Protein AF-A0A0G0N2C4-F1 (afdb_monomer)

Solvent-accessible surface area (backbone atoms only — not comparable to full-atom values): 5317 Å² total; per-residue (Å²): 106,47,36,35,41,26,59,59,85,100,42,43,35,33,44,35,42,50,55,83,50,88,87,42,99,72,28,40,40,37,34,24,54,68,88,45,78,69,47,70,32,76,42,68,65,53,32,48,72,35,49,79,38,84,54,99,88,41,48,34,36,43,27,45,43,77,79,48,103,90,43,67,44,82,45,40,24,50,74,84,43,75,48,65,66,48,76,48,72,64,89,125

pLDDT: mean 77.26, std 13.99, range [32.16, 92.56]

Radius of gyration: 12.54 Å; Cα contacts (8 Å, |Δi|>4): 186; chains: 1; bounding box: 34×31×31 Å

Secondary structure (DSSP, 8-state):
-EEEEEEETTEEEEEEEESS-TTSS--EEEEEETTEEEEEE-SHHHHHH-EEEE-SSSEEEEEEEEEETTEEEEEEEETTEEEPEEEEE---

Structure (mmCIF, N/CA/C/O backbone):
data_AF-A0A0G0N2C4-F1
#
_entry.id   AF-A0A0G0N2C4-F1
#
loop_
_atom_site.group_PDB
_atom_site.id
_atom_site.type_symbol
_atom_site.label_atom_id
_atom_site.label_alt_id
_atom_site.label_comp_id
_atom_site.label_asym_id
_atom_site.label_entity_id
_atom_site.label_seq_id
_atom_site.pdbx_PDB_ins_code
_atom_site.Cartn_x
_atom_site.Cartn_y
_atom_site.Cartn_z
_atom_site.occupancy
_atom_site.B_iso_or_equiv
_atom_site.auth_seq_id
_atom_site.auth_comp_id
_atom_site.auth_asym_id
_atom_site.auth_atom_id
_atom_site.pdbx_PDB_model_num
ATOM 1 N N . MET A 1 1 ? -3.189 -14.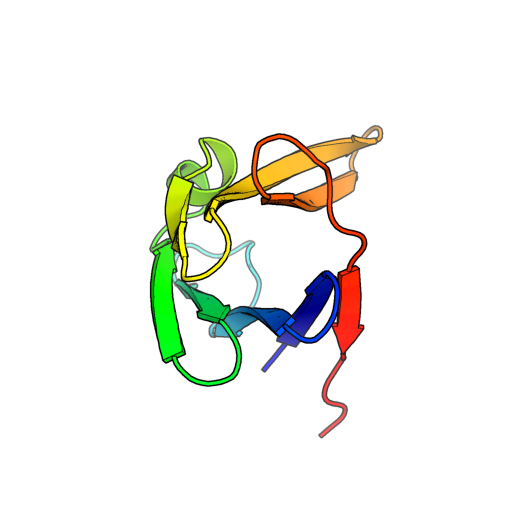428 -7.448 1.00 66.12 1 MET A N 1
ATOM 2 C CA . MET A 1 1 ? -2.908 -12.978 -7.253 1.00 66.12 1 MET A CA 1
ATOM 3 C C . MET A 1 1 ? -2.249 -12.820 -5.891 1.00 66.12 1 MET A C 1
ATOM 5 O O . MET A 1 1 ? -2.639 -13.539 -4.989 1.00 66.12 1 MET A O 1
ATOM 9 N N . ASN A 1 2 ? -1.245 -11.962 -5.711 1.00 71.50 2 ASN A N 1
ATOM 10 C CA . ASN A 1 2 ? -0.662 -11.798 -4.372 1.00 71.50 2 ASN A CA 1
ATOM 11 C C . ASN A 1 2 ? -1.308 -10.602 -3.659 1.00 71.50 2 ASN A C 1
ATOM 13 O O . ASN A 1 2 ? -1.582 -9.579 -4.298 1.00 71.50 2 ASN A O 1
ATOM 17 N N . LYS A 1 3 ? -1.515 -10.718 -2.344 1.00 77.44 3 LYS A N 1
ATOM 18 C CA . LYS A 1 3 ? -2.253 -9.733 -1.552 1.00 77.44 3 LYS A CA 1
ATOM 19 C C . LYS A 1 3 ? -1.613 -9.539 -0.174 1.00 77.44 3 LYS A C 1
ATOM 21 O O . LYS A 1 3 ? -1.255 -10.497 0.505 1.00 77.44 3 LYS A O 1
ATOM 26 N N . PHE A 1 4 ? -1.478 -8.289 0.258 1.00 82.38 4 PHE A N 1
ATOM 27 C CA . PHE A 1 4 ? -1.182 -7.946 1.650 1.00 82.38 4 PHE A CA 1
ATOM 28 C C . PHE A 1 4 ? -2.436 -7.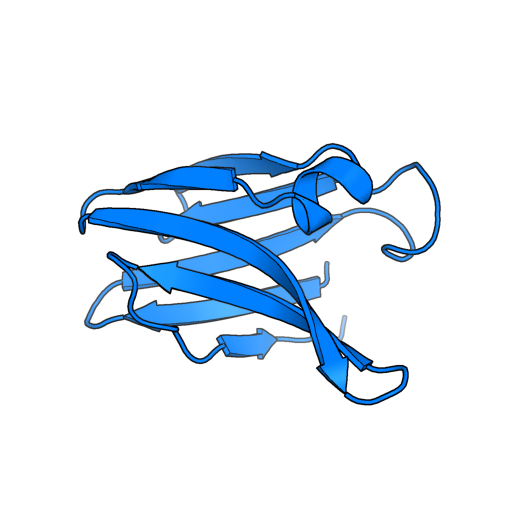370 2.299 1.00 82.38 4 PHE A C 1
ATOM 30 O O . PHE A 1 4 ? -2.990 -6.388 1.803 1.00 82.38 4 PHE A O 1
ATOM 37 N N . ASN A 1 5 ? -2.846 -7.948 3.425 1.00 84.06 5 ASN A N 1
ATOM 38 C CA . ASN A 1 5 ? -3.971 -7.462 4.213 1.00 84.06 5 ASN A CA 1
ATOM 39 C C . ASN A 1 5 ? -3.450 -6.718 5.443 1.00 84.06 5 ASN A C 1
ATOM 41 O O . ASN A 1 5 ? -2.642 -7.251 6.201 1.00 84.06 5 ASN A O 1
ATOM 45 N N . PHE A 1 6 ? -3.938 -5.505 5.662 1.00 82.56 6 PHE A N 1
ATOM 46 C CA . PHE A 1 6 ? -3.601 -4.640 6.786 1.00 82.56 6 PHE A CA 1
ATOM 47 C C . PHE A 1 6 ? -4.866 -4.399 7.605 1.00 82.56 6 PHE A C 1
ATOM 49 O O . PHE A 1 6 ? -5.853 -3.884 7.084 1.00 82.56 6 PHE A O 1
ATOM 56 N N . VAL A 1 7 ? -4.849 -4.765 8.885 1.00 80.88 7 VAL A N 1
ATOM 57 C CA . VAL A 1 7 ? -6.031 -4.657 9.753 1.00 80.88 7 VAL A CA 1
ATOM 58 C C . VAL A 1 7 ? -5.899 -3.442 10.667 1.00 80.88 7 VAL A C 1
ATOM 60 O O . VAL A 1 7 ? -4.865 -3.246 11.306 1.00 80.88 7 VAL A O 1
ATOM 63 N N . SER A 1 8 ? -6.957 -2.633 10.736 1.00 79.00 8 SER A N 1
ATOM 64 C CA . SER A 1 8 ? -7.085 -1.502 11.662 1.00 79.00 8 SER A CA 1
ATOM 65 C C . SER A 1 8 ? -8.500 -1.459 12.248 1.00 79.00 8 SER A C 1
ATOM 67 O O . SER A 1 8 ? -9.457 -1.037 11.584 1.00 79.00 8 SER A O 1
ATOM 69 N N . GLY A 1 9 ? -8.655 -1.935 13.489 1.00 78.44 9 GLY A N 1
ATOM 70 C CA . GLY A 1 9 ? -9.968 -2.189 14.100 1.00 78.44 9 GLY A CA 1
ATOM 71 C C . GLY A 1 9 ? -10.801 -3.154 13.244 1.00 78.44 9 GLY A C 1
ATOM 72 O O . GLY A 1 9 ? -10.272 -4.148 12.762 1.00 78.44 9 GLY A O 1
ATOM 73 N N . ASP A 1 10 ? -12.064 -2.809 12.969 1.00 77.44 10 ASP A N 1
ATOM 74 C CA . ASP A 1 10 ? -12.988 -3.638 12.160 1.00 77.44 10 ASP A CA 1
ATOM 75 C C . ASP A 1 10 ? -12.856 -3.468 10.627 1.00 77.44 10 ASP A C 1
ATOM 77 O O . ASP A 1 10 ? -13.756 -3.838 9.869 1.00 77.44 10 ASP A O 1
ATOM 81 N N . SER A 1 11 ? -11.781 -2.832 10.143 1.00 72.62 11 SER A N 1
ATOM 82 C CA . SER A 1 11 ? -11.532 -2.673 8.700 1.00 72.62 11 SER A CA 1
ATOM 83 C C . SER A 1 11 ? -10.268 -3.408 8.291 1.00 72.62 11 SER A C 1
ATOM 85 O O . SER A 1 11 ? -9.239 -3.310 8.963 1.00 72.62 11 SER A O 1
ATOM 87 N N . THR A 1 12 ? -10.344 -4.056 7.132 1.00 83.25 12 THR A N 1
ATOM 88 C CA . THR A 1 12 ? -9.198 -4.640 6.440 1.00 83.25 12 THR A CA 1
ATOM 89 C C . THR A 1 12 ? -8.916 -3.809 5.198 1.00 83.25 12 THR A C 1
ATOM 91 O O . THR A 1 12 ? -9.786 -3.650 4.344 1.00 83.25 12 THR A O 1
ATOM 94 N N . PHE A 1 13 ? -7.705 -3.279 5.092 1.00 82.56 13 PHE A N 1
ATOM 95 C CA . PHE A 1 13 ? -7.190 -2.661 3.879 1.00 82.56 13 PHE A CA 1
ATOM 96 C C . PHE A 1 13 ? -6.372 -3.693 3.124 1.00 82.56 13 PHE A C 1
ATOM 98 O O . PHE A 1 13 ? -5.502 -4.339 3.703 1.00 82.56 13 PHE A O 1
ATOM 105 N N . SER A 1 14 ? -6.640 -3.853 1.839 1.00 83.94 14 SER A N 1
ATOM 106 C CA . SER A 1 14 ? -5.945 -4.833 1.015 1.00 83.94 14 SER A CA 1
ATOM 107 C C . SER A 1 14 ? -5.108 -4.132 -0.033 1.00 83.94 14 SER A C 1
ATOM 109 O O . SER A 1 14 ? -5.617 -3.291 -0.768 1.00 83.94 14 SER A O 1
ATOM 111 N N . VAL A 1 15 ? -3.841 -4.507 -0.143 1.00 82.25 15 VAL A N 1
ATOM 112 C CA . VAL A 1 15 ? -2.990 -4.124 -1.269 1.00 82.25 15 VAL A CA 1
ATOM 113 C C . VAL A 1 15 ? -2.755 -5.372 -2.103 1.00 82.25 15 VAL A C 1
ATOM 115 O O . VAL A 1 15 ? -2.044 -6.281 -1.674 1.00 82.25 15 VAL A O 1
ATOM 118 N N . ALA A 1 16 ? -3.384 -5.435 -3.271 1.00 82.62 16 ALA A N 1
ATOM 119 C CA . ALA A 1 16 ? -3.255 -6.545 -4.206 1.00 82.62 16 ALA A CA 1
ATOM 120 C C . ALA A 1 16 ? -2.412 -6.123 -5.408 1.00 82.62 16 ALA A C 1
ATOM 122 O O . ALA A 1 16 ? -2.436 -4.959 -5.812 1.00 82.62 16 ALA A O 1
ATOM 123 N N . TRP A 1 17 ? -1.666 -7.057 -5.990 1.00 78.00 17 TRP A N 1
ATOM 124 C CA . TRP A 1 17 ? -0.966 -6.806 -7.246 1.00 78.00 17 TRP A CA 1
ATOM 125 C C . TRP A 1 17 ? -1.241 -7.887 -8.276 1.00 78.00 17 TRP A C 1
ATOM 127 O O . TRP A 1 17 ? -1.171 -9.091 -7.998 1.00 78.00 17 TRP A O 1
ATOM 137 N N . GLU A 1 18 ? -1.508 -7.416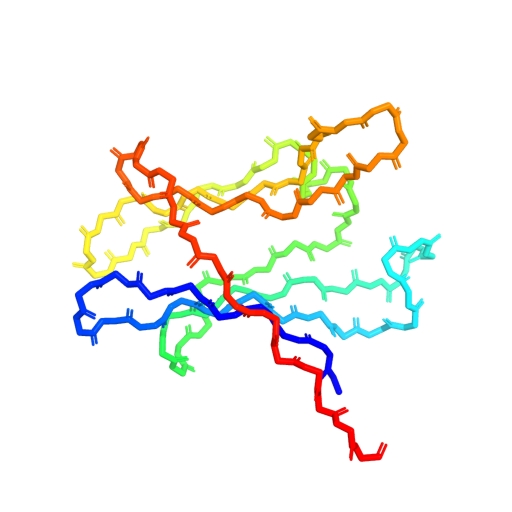 -9.488 1.00 66.12 18 GLU A N 1
ATOM 138 C CA . GLU A 1 18 ? -1.779 -8.227 -10.662 1.00 66.12 18 GLU A CA 1
ATOM 139 C C . GLU A 1 18 ? -0.727 -7.916 -11.737 1.00 66.12 18 GLU A C 1
ATOM 141 O O . GLU A 1 18 ? -0.383 -6.755 -11.981 1.00 66.12 18 GLU A O 1
ATOM 146 N N . GLY A 1 19 ? -0.162 -8.971 -12.331 1.00 55.03 19 GLY A N 1
ATOM 147 C CA . GLY A 1 19 ? 0.973 -8.889 -13.254 1.00 55.03 19 GLY A CA 1
ATOM 148 C C . GLY A 1 19 ? 2.242 -9.546 -12.703 1.00 55.03 19 GLY A C 1
ATOM 149 O O . GLY A 1 19 ? 2.573 -9.457 -11.517 1.00 55.03 19 GLY A O 1
ATOM 150 N N . LEU A 1 20 ? 2.946 -10.270 -13.578 1.00 44.25 20 LEU A N 1
ATOM 151 C CA . LEU A 1 20 ? 4.145 -11.045 -13.259 1.00 44.25 20 LEU A CA 1
ATOM 152 C C . LEU A 1 20 ? 5.255 -10.130 -12.737 1.00 44.25 20 LEU A C 1
ATOM 154 O O . LEU A 1 20 ? 5.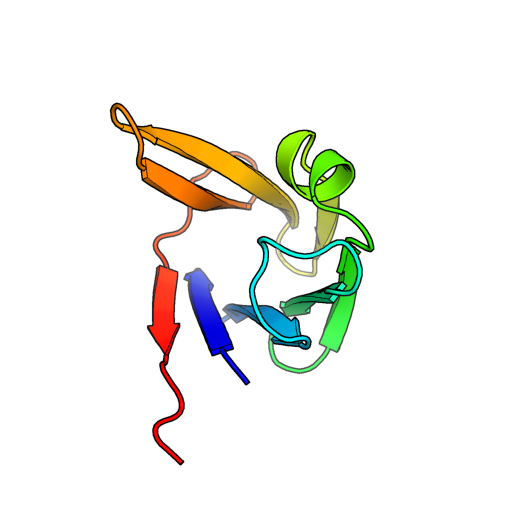958 -9.483 -13.505 1.00 44.25 20 LEU A O 1
ATOM 158 N N . LYS A 1 21 ? 5.440 -10.175 -11.413 1.00 51.72 21 LYS A N 1
ATOM 159 C CA . LYS A 1 21 ? 6.515 -9.533 -10.654 1.00 51.72 21 LYS A CA 1
ATOM 160 C C . LYS A 1 21 ? 6.466 -8.000 -10.742 1.00 51.72 21 LYS A C 1
ATOM 162 O O . LYS A 1 21 ? 6.704 -7.422 -11.794 1.00 51.72 21 LYS A O 1
ATOM 167 N N . MET A 1 22 ? 6.353 -7.344 -9.583 1.00 51.47 22 MET A N 1
ATOM 168 C CA . MET A 1 22 ? 6.630 -5.905 -9.364 1.00 51.47 22 MET A CA 1
ATOM 169 C C . MET A 1 22 ? 7.931 -5.383 -10.032 1.00 51.47 22 MET A C 1
ATOM 171 O O . MET A 1 22 ? 8.165 -4.182 -10.074 1.00 51.47 22 MET A O 1
ATOM 175 N N . PHE A 1 23 ? 8.788 -6.277 -10.534 1.00 51.44 23 PHE A N 1
ATOM 176 C CA . PHE A 1 23 ? 10.056 -6.020 -11.209 1.00 51.44 23 PHE A CA 1
ATOM 177 C C . PHE A 1 23 ? 9.959 -5.807 -12.732 1.00 51.44 23 PHE A C 1
ATOM 179 O O . PHE A 1 23 ? 10.985 -5.526 -13.345 1.00 51.44 23 PHE A O 1
ATOM 186 N N . THR A 1 24 ? 8.787 -5.950 -13.363 1.00 49.91 24 THR A N 1
ATOM 187 C CA . THR A 1 24 ? 8.622 -5.694 -14.807 1.00 49.91 24 THR A CA 1
ATOM 188 C C . THR A 1 24 ? 7.526 -4.654 -15.043 1.00 49.91 24 THR A C 1
ATOM 190 O O . THR A 1 24 ? 6.522 -4.651 -14.339 1.00 49.91 24 THR A O 1
ATOM 193 N N . ASN A 1 25 ? 7.741 -3.737 -15.992 1.00 53.22 25 ASN A N 1
ATOM 194 C CA . ASN A 1 25 ? 6.998 -2.482 -16.231 1.00 53.22 25 ASN A CA 1
ATOM 195 C C . ASN A 1 25 ? 5.480 -2.601 -16.527 1.00 53.22 25 ASN A C 1
ATOM 197 O O . ASN A 1 25 ? 4.880 -1.626 -16.964 1.00 53.22 25 ASN A O 1
ATOM 201 N N . ASN A 1 26 ? 4.853 -3.755 -16.284 1.00 56.91 26 ASN A N 1
ATOM 202 C CA . ASN A 1 26 ? 3.467 -4.071 -16.640 1.00 56.91 26 ASN A CA 1
ATOM 203 C C . ASN A 1 26 ? 2.650 -4.603 -15.440 1.00 56.91 26 ASN A C 1
ATOM 205 O O . ASN A 1 26 ? 1.837 -5.512 -15.601 1.00 56.91 26 ASN A O 1
ATOM 209 N N . GLY A 1 27 ? 2.886 -4.091 -14.228 1.00 64.12 27 GLY A N 1
ATOM 210 C CA . GLY A 1 27 ? 2.139 -4.478 -13.024 1.00 64.12 27 GLY A CA 1
ATOM 211 C C . GLY A 1 27 ? 1.291 -3.332 -12.475 1.00 64.12 27 GLY A C 1
ATOM 212 O O . GLY A 1 27 ? 1.773 -2.205 -12.384 1.00 64.12 27 GLY A O 1
ATOM 213 N N . THR A 1 28 ? 0.050 -3.621 -12.077 1.00 76.19 28 THR A N 1
ATOM 214 C CA . THR A 1 28 ? -0.817 -2.662 -11.368 1.00 76.19 28 THR A CA 1
ATOM 215 C C . THR A 1 28 ? -0.924 -3.079 -9.904 1.00 76.19 28 THR A C 1
ATOM 217 O O . THR A 1 28 ? -1.160 -4.251 -9.604 1.00 76.19 28 THR A O 1
ATOM 220 N N . VAL A 1 29 ? -0.751 -2.127 -8.985 1.00 82.75 29 VAL A N 1
ATOM 221 C CA . VAL A 1 29 ? -0.994 -2.344 -7.551 1.00 82.75 29 VAL A CA 1
ATOM 222 C C . VAL A 1 29 ? -2.301 -1.669 -7.184 1.00 82.75 29 VAL A C 1
ATOM 224 O O . VAL A 1 29 ? -2.429 -0.456 -7.312 1.00 82.75 29 VAL A O 1
ATOM 227 N N . GLN A 1 30 ? -3.271 -2.442 -6.724 1.00 87.69 30 GLN A N 1
ATOM 228 C CA . GLN A 1 30 ? -4.597 -1.968 -6.354 1.00 87.69 30 GLN A CA 1
ATOM 229 C C . GLN A 1 30 ? -4.732 -1.913 -4.833 1.00 87.69 30 GLN A C 1
ATOM 231 O O . GLN A 1 30 ? -4.250 -2.793 -4.118 1.00 87.69 30 GLN A O 1
ATOM 236 N N . VAL A 1 31 ? -5.390 -0.867 -4.342 1.00 88.19 31 VAL A N 1
ATOM 237 C CA . VAL A 1 31 ? -5.635 -0.629 -2.920 1.00 88.19 31 VAL A CA 1
ATOM 238 C C . VAL A 1 31 ? -7.134 -0.675 -2.673 1.00 88.19 31 VAL A C 1
ATOM 240 O O . VAL A 1 31 ? -7.891 0.076 -3.287 1.00 88.19 31 VAL A O 1
ATOM 243 N N . PHE A 1 32 ? -7.552 -1.529 -1.749 1.00 89.38 32 PHE A N 1
ATOM 244 C CA . PHE A 1 32 ? -8.944 -1.726 -1.370 1.00 89.38 32 PHE A CA 1
ATOM 245 C C . PHE A 1 32 ? -9.154 -1.434 0.116 1.00 89.38 32 PHE A C 1
ATOM 247 O O . PHE A 1 32 ? -8.285 -1.713 0.943 1.00 89.38 32 PHE A O 1
ATOM 254 N N . GLU A 1 33 ? -10.336 -0.935 0.462 1.00 88.06 33 GLU A N 1
ATOM 255 C CA . GLU A 1 33 ? -10.887 -0.973 1.818 1.00 88.06 33 GLU A CA 1
ATOM 256 C C . GLU A 1 33 ? -12.032 -1.985 1.817 1.00 88.06 33 GLU A C 1
ATOM 258 O O . GLU A 1 33 ? -13.040 -1.783 1.140 1.00 88.06 33 GLU A O 1
ATOM 263 N N . LYS A 1 34 ? -11.868 -3.094 2.547 1.00 85.12 34 LYS A N 1
ATOM 264 C CA . LYS A 1 34 ? -12.719 -4.287 2.432 1.00 85.12 34 LYS A CA 1
ATOM 265 C C . LYS A 1 34 ? -12.742 -4.764 0.970 1.00 85.12 34 LYS A C 1
ATOM 267 O O . LYS A 1 34 ? -11.713 -5.242 0.495 1.00 85.12 34 LYS A O 1
ATOM 272 N N . ASP A 1 35 ? -13.849 -4.538 0.264 1.00 81.50 35 ASP A N 1
ATOM 273 C CA . ASP A 1 35 ? -14.061 -4.914 -1.141 1.00 81.50 35 ASP A CA 1
ATOM 274 C C . ASP A 1 35 ? -14.129 -3.701 -2.091 1.00 81.50 35 ASP A C 1
ATOM 276 O O . ASP A 1 35 ? -14.255 -3.853 -3.305 1.00 81.50 35 ASP A O 1
ATOM 280 N N . GLN A 1 36 ? -14.043 -2.475 -1.563 1.00 85.69 36 GLN A N 1
ATOM 281 C CA . GLN A 1 36 ? -14.121 -1.255 -2.361 1.00 85.69 36 GLN A CA 1
ATOM 282 C C . GLN A 1 36 ? -12.732 -0.830 -2.841 1.00 85.69 36 GLN A C 1
ATOM 284 O O . GLN A 1 36 ? -11.846 -0.558 -2.030 1.00 85.69 36 GLN A O 1
ATOM 289 N N . LEU A 1 37 ? -12.557 -0.700 -4.160 1.00 88.62 37 LEU A N 1
ATOM 290 C CA . LEU A 1 37 ? -11.343 -0.137 -4.751 1.00 88.62 37 LEU A CA 1
ATOM 291 C C . LEU A 1 37 ? -11.216 1.347 -4.374 1.00 88.62 37 LEU A C 1
ATOM 293 O O . LEU A 1 37 ? -12.021 2.176 -4.797 1.00 88.62 37 LEU A O 1
ATOM 297 N N . LEU A 1 38 ? -10.180 1.681 -3.605 1.00 89.00 38 LEU A N 1
ATOM 298 C CA . LEU A 1 38 ? -9.806 3.061 -3.282 1.00 89.00 38 LEU A CA 1
ATOM 299 C C . LEU A 1 38 ? -8.995 3.698 -4.413 1.00 89.00 38 LEU A C 1
ATOM 301 O O . LEU A 1 38 ? -9.046 4.907 -4.632 1.00 89.00 38 LEU A O 1
ATOM 305 N N . GLY A 1 39 ? -8.229 2.879 -5.133 1.00 89.69 39 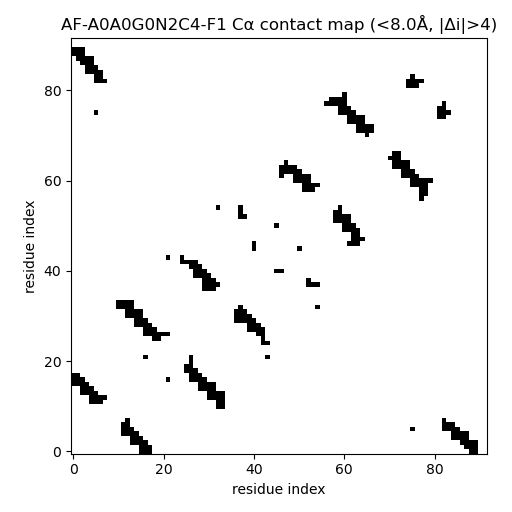GLY A N 1
ATOM 306 C CA . GLY A 1 39 ? -7.482 3.286 -6.311 1.00 89.69 39 GLY A CA 1
ATOM 307 C C . GLY A 1 39 ? -6.316 2.354 -6.597 1.00 89.69 39 GLY A C 1
ATOM 308 O O . GLY A 1 39 ? -6.209 1.266 -6.036 1.00 89.69 39 GLY A O 1
ATOM 309 N N . GLN A 1 40 ? -5.433 2.791 -7.489 1.00 89.25 40 GLN A N 1
ATOM 310 C CA . GLN A 1 40 ? -4.309 1.985 -7.945 1.00 89.25 40 GLN A CA 1
ATOM 311 C C . GLN A 1 40 ? -3.047 2.817 -8.180 1.00 89.25 40 GLN A C 1
ATOM 313 O O . GLN A 1 40 ? -3.114 4.046 -8.333 1.00 89.25 40 GLN A O 1
ATOM 318 N N . PHE A 1 41 ? -1.925 2.108 -8.220 1.00 84.94 41 PHE A N 1
ATOM 319 C CA . PHE A 1 41 ? -0.637 2.532 -8.745 1.00 84.94 41 PHE A CA 1
ATOM 320 C C . PHE A 1 41 ? -0.414 1.823 -10.073 1.00 84.94 41 PHE A C 1
ATOM 322 O O . PHE A 1 41 ? -0.577 0.602 -10.156 1.00 84.94 41 PHE A O 1
ATOM 329 N N . VAL A 1 42 ? -0.026 2.580 -11.092 1.00 78.62 42 VAL A N 1
ATOM 330 C CA . VAL A 1 42 ? 0.232 2.045 -12.437 1.00 78.62 42 VAL A CA 1
ATOM 331 C C . VAL A 1 42 ? 1.724 1.909 -12.736 1.00 78.62 42 VAL A C 1
ATOM 333 O O . VAL A 1 42 ? 2.097 1.443 -13.809 1.00 78.62 42 VAL A O 1
ATOM 336 N N . SER A 1 43 ? 2.595 2.308 -11.802 1.00 76.31 43 SER A N 1
ATOM 337 C CA . SER A 1 43 ? 4.042 2.142 -11.934 1.00 76.31 43 SER A CA 1
ATOM 338 C C . SER A 1 43 ? 4.764 1.996 -10.589 1.00 76.31 43 SER A C 1
ATOM 340 O O . SER A 1 43 ? 4.252 2.345 -9.521 1.00 76.31 43 SER A O 1
ATOM 342 N N . MET A 1 44 ? 6.004 1.502 -10.655 1.00 75.50 44 MET A N 1
ATOM 343 C CA . MET A 1 44 ? 6.889 1.382 -9.495 1.00 75.50 44 MET A CA 1
ATOM 344 C C . MET A 1 44 ? 7.320 2.750 -8.937 1.00 75.50 44 MET A C 1
ATOM 346 O O . MET A 1 44 ? 7.540 2.892 -7.735 1.00 75.50 44 MET A O 1
ATOM 350 N N . ASP A 1 45 ? 7.438 3.768 -9.787 1.00 81.94 45 ASP A N 1
ATOM 351 C CA . ASP A 1 45 ? 7.819 5.108 -9.338 1.00 81.94 45 ASP A CA 1
ATOM 352 C C . ASP A 1 45 ? 6.686 5.768 -8.547 1.00 81.94 45 ASP A C 1
ATOM 354 O O . ASP A 1 45 ? 6.944 6.391 -7.516 1.00 81.94 45 ASP A O 1
ATOM 358 N N . GLU A 1 46 ? 5.428 5.543 -8.943 1.00 83.00 46 GLU A N 1
ATOM 359 C CA . GLU A 1 46 ? 4.270 6.018 -8.179 1.00 83.00 46 GLU A CA 1
ATOM 360 C C . GLU A 1 46 ? 4.192 5.369 -6.795 1.00 83.00 46 GLU A C 1
ATOM 362 O O . GLU A 1 46 ? 3.984 6.062 -5.798 1.00 83.00 46 GLU A O 1
ATOM 367 N N . ILE A 1 47 ? 4.376 4.046 -6.702 1.00 84.44 47 ILE A N 1
ATOM 368 C CA . ILE A 1 47 ? 4.302 3.373 -5.399 1.00 84.44 47 ILE A CA 1
ATOM 369 C C . ILE A 1 47 ? 5.493 3.741 -4.504 1.00 84.44 47 ILE A C 1
ATOM 371 O O . ILE A 1 47 ? 5.319 3.872 -3.294 1.00 84.44 47 ILE A O 1
ATOM 375 N N . LYS A 1 48 ? 6.683 3.994 -5.065 1.00 82.50 48 LYS A N 1
ATOM 376 C CA . LYS A 1 48 ? 7.836 4.517 -4.308 1.00 82.50 48 LYS A CA 1
ATOM 377 C C . LYS A 1 48 ? 7.610 5.940 -3.800 1.00 82.50 48 LYS A C 1
ATOM 379 O O . LYS A 1 48 ? 7.968 6.227 -2.661 1.00 82.50 48 LYS A O 1
ATOM 384 N N . ALA A 1 49 ? 7.018 6.818 -4.612 1.00 86.69 49 ALA A N 1
ATOM 385 C CA . ALA A 1 49 ? 6.628 8.161 -4.173 1.00 86.69 49 ALA A CA 1
ATOM 386 C C . ALA A 1 49 ? 5.555 8.102 -3.069 1.00 86.69 49 ALA A C 1
ATOM 388 O O . 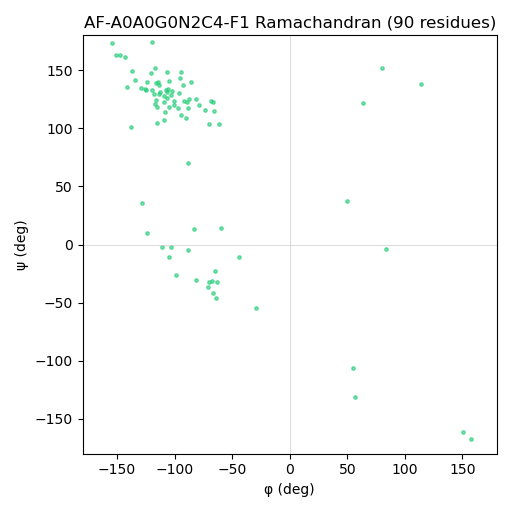ALA A 1 49 ? 5.540 8.919 -2.142 1.00 86.69 49 ALA A O 1
ATOM 389 N N . GLY A 1 50 ? 4.703 7.078 -3.140 1.00 89.25 50 GLY A N 1
ATOM 390 C CA . GLY A 1 50 ? 3.583 6.865 -2.244 1.00 89.25 50 GLY A CA 1
ATOM 391 C C . GLY A 1 50 ? 2.386 7.732 -2.620 1.00 89.25 50 GLY A C 1
ATOM 392 O O . GLY A 1 50 ? 2.520 8.818 -3.183 1.00 89.25 50 GLY A O 1
ATOM 393 N N . LYS A 1 51 ? 1.189 7.247 -2.297 1.00 90.75 51 LYS A N 1
ATOM 394 C CA . LYS A 1 51 ? -0.074 7.924 -2.600 1.00 90.75 51 LYS A CA 1
ATOM 395 C C . LYS A 1 51 ? -0.984 7.900 -1.386 1.00 90.75 51 LYS A C 1
ATOM 397 O O . LYS A 1 51 ? -1.033 6.903 -0.663 1.00 90.75 51 LYS A O 1
ATOM 402 N N . ASN A 1 52 ? -1.687 9.008 -1.188 1.00 92.56 52 ASN A N 1
ATOM 403 C CA . ASN A 1 52 ? -2.713 9.137 -0.169 1.00 92.56 52 ASN A CA 1
ATOM 404 C C . ASN A 1 52 ? -4.075 8.775 -0.775 1.00 92.56 52 ASN A C 1
ATOM 406 O O . ASN A 1 52 ? -4.406 9.186 -1.889 1.00 92.56 52 ASN A O 1
ATOM 410 N N . PHE A 1 53 ? -4.864 8.024 -0.022 1.00 90.62 53 PHE A N 1
ATOM 411 C CA . PHE A 1 53 ? -6.216 7.603 -0.345 1.00 90.62 53 PHE A CA 1
ATOM 412 C C . PHE A 1 53 ? -7.134 8.045 0.789 1.00 90.62 53 PHE A C 1
ATOM 414 O O . PHE A 1 53 ? -6.834 7.842 1.965 1.00 90.62 53 PHE A O 1
ATOM 421 N N . ARG A 1 54 ? -8.270 8.650 0.446 1.00 89.44 54 ARG A N 1
ATOM 422 C CA . ARG A 1 54 ? -9.289 9.000 1.435 1.00 89.44 54 ARG A CA 1
ATOM 423 C C . ARG A 1 54 ? -10.131 7.763 1.731 1.00 89.44 54 ARG A C 1
ATOM 425 O O . ARG A 1 54 ? -10.680 7.174 0.805 1.00 89.44 54 ARG A O 1
ATOM 432 N N . THR A 1 55 ? -10.226 7.388 3.000 1.00 88.75 55 THR A N 1
ATOM 433 C CA . THR A 1 55 ? -10.955 6.194 3.459 1.00 88.75 55 THR A CA 1
ATOM 434 C C . THR A 1 55 ? -12.073 6.572 4.418 1.00 88.75 55 THR A C 1
ATOM 436 O O . THR A 1 55 ? -12.187 7.731 4.825 1.00 88.75 55 THR A O 1
ATOM 439 N N . SER A 1 56 ? -12.889 5.593 4.811 1.00 85.69 56 SER A N 1
ATOM 440 C CA . SER A 1 56 ? -13.928 5.809 5.824 1.00 85.69 56 SER A CA 1
ATOM 441 C C . SER A 1 56 ? -13.367 6.150 7.214 1.00 85.69 56 SER A C 1
ATOM 443 O O . SER A 1 56 ? -14.058 6.773 8.019 1.00 85.69 56 SER A O 1
ATOM 445 N N . LYS A 1 57 ? -12.111 5.766 7.489 1.00 81.81 57 LYS A N 1
ATOM 446 C CA . LYS A 1 57 ? -11.453 5.911 8.795 1.00 81.81 57 LYS A CA 1
ATOM 447 C C . LYS A 1 57 ? -10.428 7.040 8.873 1.00 81.81 57 LYS A C 1
ATOM 449 O O . LYS A 1 57 ? -10.002 7.344 9.977 1.00 81.81 57 LYS A O 1
ATOM 454 N N . GLY A 1 58 ? -10.055 7.643 7.745 1.00 87.62 58 GLY A N 1
ATOM 455 C CA . GLY A 1 58 ? -9.008 8.664 7.698 1.00 87.62 58 GLY A CA 1
ATOM 456 C C . GLY A 1 58 ? -8.258 8.704 6.370 1.00 87.62 58 GLY A C 1
ATOM 457 O O . GLY A 1 58 ? -8.732 8.195 5.346 1.00 87.62 58 GLY A O 1
ATOM 458 N N . GLU A 1 59 ? -7.077 9.311 6.379 1.00 92.44 59 GLU A N 1
ATOM 459 C CA . GLU A 1 59 ? -6.166 9.313 5.236 1.00 92.44 59 GLU A CA 1
ATOM 460 C C . GLU A 1 59 ? -5.252 8.083 5.290 1.00 92.44 59 GLU A C 1
ATOM 462 O O . GLU A 1 59 ? -4.453 7.909 6.210 1.00 92.44 59 GLU A O 1
ATOM 467 N N . LEU A 1 60 ? -5.365 7.216 4.285 1.00 90.94 60 LEU A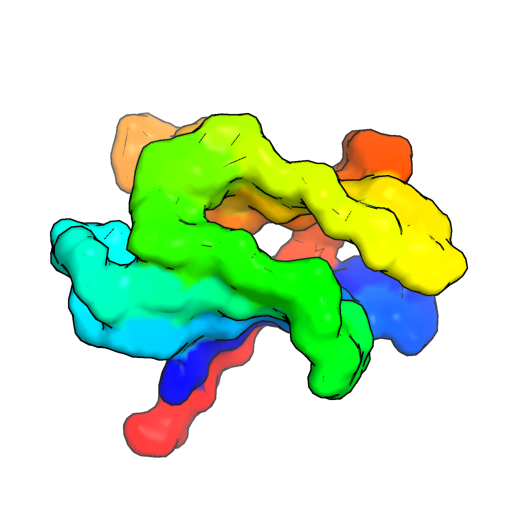 N 1
ATOM 468 C CA . LEU A 1 60 ? -4.514 6.046 4.117 1.00 90.94 60 LEU A CA 1
ATOM 469 C C . LEU A 1 60 ? -3.385 6.373 3.144 1.00 90.94 60 LEU A C 1
ATOM 471 O O . LEU A 1 60 ? -3.626 6.625 1.967 1.00 90.94 60 LEU A O 1
ATOM 475 N N . ARG A 1 61 ? -2.139 6.316 3.594 1.00 91.62 61 ARG A N 1
ATOM 476 C CA . ARG A 1 61 ? -0.962 6.435 2.737 1.00 91.62 61 ARG A CA 1
ATOM 477 C C . ARG A 1 61 ? -0.396 5.052 2.450 1.00 91.62 61 ARG A C 1
ATOM 479 O O . ARG A 1 61 ? -0.040 4.319 3.366 1.00 91.62 61 ARG A O 1
ATOM 486 N N . VAL A 1 62 ? -0.269 4.707 1.172 1.00 89.56 62 VAL A N 1
ATOM 487 C CA . VAL A 1 62 ? 0.401 3.475 0.729 1.00 89.56 62 VAL A CA 1
ATOM 488 C C . VAL A 1 62 ? 1.670 3.859 -0.015 1.00 89.56 62 VAL A C 1
ATOM 490 O O . VAL A 1 62 ? 1.647 4.730 -0.883 1.00 89.56 62 VAL A O 1
ATOM 493 N N . SER A 1 63 ? 2.788 3.233 0.340 1.00 88.62 63 SER 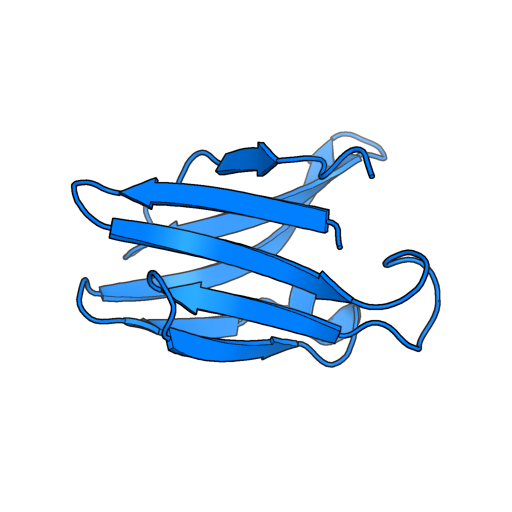A N 1
ATOM 494 C CA . SER A 1 63 ? 4.099 3.498 -0.259 1.00 88.62 63 SER A CA 1
ATOM 495 C C . SER A 1 63 ? 4.963 2.241 -0.308 1.00 88.62 63 SER A C 1
ATOM 497 O O . SER A 1 63 ? 4.697 1.267 0.392 1.00 88.62 63 SER A O 1
ATOM 499 N N . TYR A 1 64 ? 6.014 2.257 -1.123 1.00 84.75 64 TYR A N 1
ATOM 500 C CA . TYR A 1 64 ? 7.020 1.203 -1.191 1.00 84.75 64 TYR A CA 1
ATOM 501 C C . TYR A 1 64 ? 8.365 1.754 -0.729 1.00 84.75 64 TYR A C 1
ATOM 503 O O . TYR A 1 64 ? 9.020 2.513 -1.443 1.00 84.75 64 TYR A O 1
ATOM 511 N N . GLN A 1 65 ? 8.769 1.388 0.487 1.00 81.25 65 GLN A N 1
ATOM 512 C CA . GLN A 1 65 ? 9.966 1.935 1.122 1.00 81.25 65 GLN A CA 1
ATOM 513 C C . GLN A 1 65 ? 11.019 0.860 1.371 1.00 81.25 65 GLN A C 1
ATOM 515 O O . GLN A 1 65 ? 10.723 -0.317 1.597 1.00 81.25 65 GLN A O 1
ATOM 520 N N . LYS A 1 66 ? 12.274 1.297 1.381 1.00 78.44 66 LYS A N 1
ATOM 521 C CA . LYS 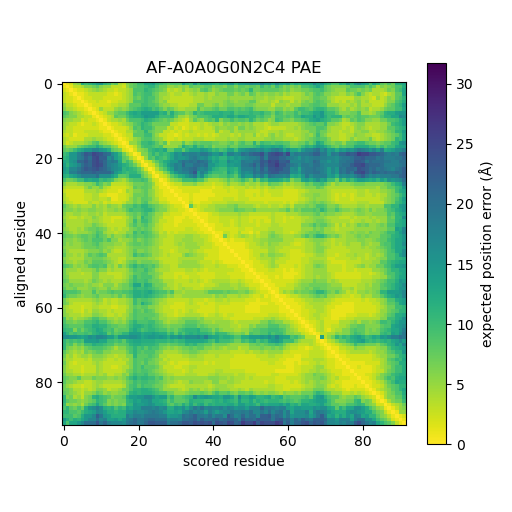A 1 66 ? 13.411 0.469 1.756 1.00 78.44 66 LYS A CA 1
ATOM 522 C C . LYS A 1 66 ? 13.407 0.266 3.271 1.00 78.44 66 LYS A C 1
ATOM 524 O O . LYS A 1 66 ? 13.567 1.227 4.015 1.00 78.44 66 LYS A O 1
ATOM 529 N N . VAL A 1 67 ? 13.230 -0.974 3.720 1.00 75.75 67 VAL A N 1
ATOM 530 C CA . VAL A 1 67 ? 13.225 -1.332 5.152 1.00 75.75 67 VAL A CA 1
ATOM 531 C C . VAL A 1 67 ? 14.568 -1.891 5.613 1.00 75.75 67 VAL A C 1
ATOM 533 O O . VAL A 1 67 ? 14.928 -1.748 6.777 1.00 75.75 67 VAL A O 1
ATOM 536 N N . PHE A 1 68 ? 15.343 -2.487 4.703 1.00 65.50 68 PHE A N 1
ATOM 537 C CA . PHE A 1 68 ? 16.705 -2.941 4.978 1.00 65.50 68 PHE A CA 1
ATOM 538 C C . PHE A 1 68 ? 17.537 -2.992 3.689 1.00 65.50 68 PHE A C 1
ATOM 540 O O . PHE A 1 68 ? 17.015 -2.790 2.598 1.00 65.50 68 PHE A O 1
ATOM 547 N N . TRP A 1 69 ? 18.841 -3.252 3.809 1.00 73.50 69 TRP A N 1
ATOM 548 C CA . TRP A 1 69 ? 19.881 -3.151 2.771 1.00 73.50 69 TRP A CA 1
ATOM 549 C C . TRP A 1 69 ? 19.434 -3.375 1.312 1.00 73.50 69 TRP A C 1
ATOM 551 O O . TRP A 1 69 ? 19.619 -2.482 0.485 1.00 73.50 69 TRP A O 1
ATOM 561 N N . PHE A 1 70 ? 18.786 -4.504 1.015 1.00 69.25 70 PHE A N 1
ATOM 562 C CA . PHE A 1 70 ? 18.174 -4.809 -0.289 1.00 69.25 70 PHE A CA 1
ATOM 563 C C . PHE A 1 70 ? 16.677 -5.146 -0.186 1.00 69.25 70 PHE A C 1
ATOM 565 O O . PHE A 1 70 ? 16.072 -5.593 -1.155 1.00 69.25 70 PHE A O 1
ATOM 572 N N . ILE A 1 71 ? 16.074 -4.935 0.986 1.00 71.19 71 ILE A N 1
ATOM 573 C CA . ILE A 1 71 ? 14.689 -5.303 1.274 1.00 71.19 71 ILE A CA 1
ATOM 574 C C . ILE A 1 71 ? 13.816 -4.058 1.161 1.00 71.19 71 ILE A C 1
ATOM 576 O O . ILE A 1 71 ? 13.989 -3.082 1.897 1.00 71.19 71 ILE A O 1
ATOM 580 N N . TRP A 1 72 ? 12.855 -4.125 0.250 1.00 73.19 72 TRP A N 1
ATOM 581 C CA . TRP A 1 72 ? 11.809 -3.131 0.076 1.00 73.19 72 TRP A CA 1
ATOM 582 C C . TRP A 1 72 ? 10.466 -3.756 0.423 1.00 73.19 72 TRP A C 1
ATOM 584 O O . TRP A 1 72 ? 10.210 -4.913 0.087 1.00 73.19 72 TRP A O 1
ATOM 594 N N . ALA A 1 73 ? 9.619 -2.998 1.105 1.00 77.44 73 ALA A N 1
ATOM 595 C CA . ALA A 1 73 ? 8.322 -3.472 1.553 1.00 77.44 73 ALA A CA 1
ATOM 596 C C . ALA A 1 73 ? 7.247 -2.416 1.319 1.00 77.44 73 ALA A C 1
ATOM 598 O O . ALA A 1 73 ? 7.506 -1.209 1.375 1.00 77.44 73 ALA A O 1
ATOM 599 N N . VAL A 1 74 ? 6.027 -2.894 1.083 1.00 82.62 74 VAL A N 1
ATOM 600 C CA . VAL A 1 74 ? 4.843 -2.040 1.084 1.00 82.62 74 VAL A CA 1
ATOM 601 C C . VAL A 1 74 ? 4.609 -1.577 2.518 1.00 82.62 74 VAL A C 1
ATOM 603 O O . VAL A 1 74 ? 4.485 -2.387 3.435 1.00 82.62 74 VAL A O 1
ATOM 606 N N . LYS A 1 75 ? 4.569 -0.264 2.703 1.00 86.00 75 LYS A N 1
ATOM 607 C CA . LYS A 1 75 ? 4.223 0.399 3.952 1.00 86.00 75 LYS A CA 1
ATOM 608 C C . LYS A 1 75 ? 2.857 1.042 3.786 1.00 86.00 75 LYS A C 1
ATOM 610 O O . LYS A 1 75 ? 2.639 1.803 2.843 1.00 86.00 75 LYS A O 1
ATOM 615 N N . VAL A 1 76 ? 1.969 0.743 4.722 1.00 87.69 76 VAL A N 1
ATOM 616 C CA . VAL A 1 76 ? 0.631 1.323 4.794 1.00 87.69 76 VAL A CA 1
ATOM 617 C C . VAL A 1 76 ? 0.515 2.090 6.100 1.00 87.69 76 VAL A C 1
ATOM 619 O O . VAL A 1 76 ? 0.854 1.566 7.160 1.00 87.69 76 VAL A O 1
ATOM 622 N N . GLU A 1 77 ? 0.066 3.334 6.018 1.00 90.31 77 GLU A N 1
ATOM 623 C CA . GLU A 1 77 ? -0.120 4.237 7.150 1.00 90.31 77 GLU A CA 1
ATOM 624 C C . GLU A 1 77 ? -1.554 4.758 7.141 1.00 90.31 77 GLU A C 1
ATOM 626 O O . GLU A 1 77 ? -2.040 5.157 6.090 1.00 90.31 77 GLU A O 1
ATOM 631 N N . LEU A 1 78 ? -2.228 4.763 8.287 1.00 89.38 78 LEU A N 1
ATOM 632 C CA . LEU A 1 78 ? -3.546 5.374 8.464 1.00 89.38 78 LEU A CA 1
ATOM 633 C C . LEU A 1 78 ? -3.402 6.538 9.441 1.00 89.38 78 LEU A C 1
ATOM 635 O O . LEU A 1 78 ? -2.955 6.324 10.565 1.00 89.38 78 LEU A O 1
ATOM 639 N N . ASP A 1 79 ? -3.701 7.756 8.991 1.00 90.12 79 ASP A N 1
ATOM 640 C CA . ASP A 1 79 ? -3.523 8.995 9.764 1.00 90.12 79 ASP A CA 1
ATOM 641 C C . ASP A 1 79 ? -2.116 9.118 10.389 1.00 90.12 79 ASP A C 1
ATOM 643 O O . ASP A 1 79 ? -1.928 9.569 11.517 1.00 90.12 79 ASP A O 1
ATOM 647 N N . GLY A 1 80 ? -1.098 8.662 9.650 1.00 86.69 80 GLY A N 1
ATOM 648 C CA . GLY A 1 80 ? 0.304 8.649 10.085 1.00 86.69 80 GLY A CA 1
ATOM 649 C C . GLY A 1 80 ? 0.714 7.451 10.952 1.00 86.69 80 GLY A C 1
ATOM 650 O O . GLY A 1 80 ? 1.898 7.302 11.255 1.00 86.69 80 GLY A O 1
ATOM 651 N N . GLN A 1 81 ? -0.209 6.559 11.322 1.00 86.94 81 GLN A N 1
ATOM 652 C CA . GLN A 1 81 ? 0.104 5.336 12.061 1.00 86.94 81 GLN A CA 1
ATOM 653 C C . GLN A 1 81 ? 0.368 4.159 11.116 1.00 86.94 81 GLN A C 1
ATOM 655 O O . GLN A 1 81 ? -0.491 3.773 10.326 1.00 86.94 81 GLN A O 1
ATOM 660 N N . VAL A 1 82 ? 1.542 3.531 11.233 1.00 86.75 82 VAL A N 1
ATOM 661 C CA . VAL A 1 82 ? 1.911 2.357 10.423 1.00 86.75 82 VAL A CA 1
ATOM 662 C C . VAL A 1 82 ? 1.039 1.151 10.780 1.00 86.75 82 VAL A C 1
ATOM 664 O O . VAL A 1 82 ? 1.048 0.684 11.922 1.00 86.75 82 VAL A O 1
ATOM 667 N N . LEU A 1 83 ? 0.340 0.606 9.786 1.00 84.31 83 LEU A N 1
ATOM 668 C CA . LEU A 1 83 ? -0.418 -0.633 9.909 1.00 84.31 83 LEU A CA 1
ATOM 669 C C . LEU A 1 83 ? 0.490 -1.840 9.660 1.00 84.31 83 LEU A C 1
ATOM 671 O O . LEU A 1 83 ? 1.328 -1.843 8.756 1.00 84.31 83 LEU A O 1
ATOM 675 N N . LYS A 1 84 ? 0.307 -2.898 10.454 1.00 80.69 84 LYS A N 1
ATOM 676 C CA . LYS A 1 84 ? 1.000 -4.174 10.242 1.00 80.69 84 LYS A CA 1
ATOM 677 C C . LYS A 1 84 ? 0.187 -5.026 9.275 1.00 80.69 84 LYS A C 1
ATOM 679 O O . LYS A 1 84 ? -0.997 -5.260 9.503 1.00 80.69 84 LYS A O 1
ATOM 684 N N . GLY A 1 85 ? 0.834 -5.460 8.200 1.00 73.00 85 GLY A N 1
ATOM 685 C CA . GLY A 1 85 ? 0.233 -6.348 7.213 1.00 73.00 85 GLY A CA 1
ATOM 686 C C . GLY A 1 85 ? 0.550 -7.812 7.493 1.00 73.00 85 GLY A C 1
ATOM 687 O O . GLY A 1 85 ? 1.636 -8.127 7.980 1.00 73.00 85 GLY A O 1
ATOM 688 N N . GLN A 1 86 ? -0.373 -8.700 7.143 1.00 67.81 86 GLN A N 1
ATOM 689 C CA . GLN A 1 86 ? -0.096 -10.116 6.917 1.00 67.81 86 GLN A CA 1
ATOM 690 C C . GLN A 1 86 ? -0.139 -10.385 5.411 1.00 67.81 86 GLN A C 1
ATOM 692 O O . GLN A 1 86 ? -1.020 -9.889 4.704 1.00 67.81 86 GLN A O 1
ATOM 697 N N . GLN A 1 87 ? 0.853 -11.119 4.909 1.00 64.69 87 GLN A N 1
ATOM 698 C CA . GLN A 1 87 ? 0.870 -11.565 3.521 1.00 64.69 87 GLN A CA 1
ATOM 699 C C . GLN A 1 87 ? -0.056 -12.767 3.386 1.00 64.69 87 GLN A C 1
ATOM 701 O O . GLN A 1 87 ? 0.200 -13.795 4.009 1.00 64.69 87 GLN A O 1
ATOM 706 N N . GLU A 1 88 ? -1.082 -12.657 2.552 1.00 51.12 88 GLU A N 1
ATOM 707 C CA . GLU A 1 88 ? -1.772 -13.832 2.034 1.00 51.12 88 GLU A CA 1
ATOM 708 C C . GLU A 1 88 ? -1.149 -14.166 0.682 1.00 51.12 88 GLU A C 1
ATOM 710 O O . GLU A 1 88 ? -1.237 -13.411 -0.293 1.00 51.12 88 GLU A O 1
ATOM 715 N N . ILE A 1 89 ? -0.444 -15.294 0.652 1.00 45.44 89 ILE A N 1
ATOM 716 C CA . ILE A 1 89 ? -0.067 -15.938 -0.598 1.00 45.44 89 ILE A CA 1
ATOM 717 C C . ILE A 1 89 ? -1.214 -16.885 -0.910 1.00 45.44 89 ILE A C 1
ATOM 719 O O . ILE A 1 89 ? -1.392 -17.877 -0.207 1.00 45.44 89 ILE A O 1
ATOM 723 N N . ASP A 1 90 ? -1.993 -16.549 -1.931 1.00 40.12 90 ASP A N 1
ATOM 724 C CA . ASP A 1 90 ? -2.956 -17.482 -2.497 1.00 40.12 90 ASP A CA 1
ATOM 725 C C . ASP A 1 90 ? -2.155 -18.574 -3.216 1.00 40.12 90 ASP A C 1
ATOM 727 O O . ASP A 1 90 ? -1.512 -18.317 -4.241 1.00 40.12 90 ASP A O 1
ATOM 731 N N . LEU A 1 91 ? -2.062 -19.741 -2.579 1.00 32.16 91 LEU A N 1
ATOM 732 C CA . LEU A 1 91 ? -1.410 -20.933 -3.112 1.00 32.16 91 LEU A CA 1
ATOM 733 C C . LEU A 1 91 ? -2.454 -21.722 -3.911 1.00 32.16 91 LEU A C 1
ATOM 735 O O . LEU A 1 91 ? -2.890 -22.784 -3.471 1.00 32.16 91 LEU A O 1
ATOM 739 N N . GLU A 1 92 ? -2.864 -21.178 -5.055 1.00 38.00 92 GLU A N 1
ATOM 740 C CA . GLU A 1 92 ? -3.475 -21.971 -6.132 1.00 38.00 92 GLU A CA 1
ATOM 741 C C . GLU A 1 92 ? -2.400 -22.455 -7.111 1.00 38.00 92 GLU A C 1
ATOM 743 O O . GLU A 1 92 ? -1.568 -21.623 -7.556 1.00 38.00 92 GLU A O 1
#

Foldseek 3Di:
DKWKWFDDPPKIKIWDKDDDDLPDQQIKIFIDTRNHTQDIDNHLVDQQVWDWGQDPQAIKIWHWDDPDDPDIDIWIDGVNHTTDIDIDDPPD

Mean predicted aligned error: 7.09 Å

Nearest PDB structures (foldseek):
  8gav-assembly1_A  TM=4.251E-01  e=2.409E-01  Influenza A virus
  4hzy-assembly1_A  TM=3.925E-01  e=2.162E-01  Influenza A virus (A/swine/Missouri/2124514/2006(H2N3))
  4gez-assembly1_C  TM=3.543E-01  e=4.366E-01  Influenza A virus (A/little yellow-shouldered bat/Guatemala/164/2009(H17N10))
  7x6s-assembly1_A  TM=4.439E-01  e=2.744E+00  Lymphocytic choriomeningitis virus (strain Armstrong)
  7rno-assembly1_A  TM=2.547E-01  e=3.228E+00  Homo sapiens

Sequence (92 aa):
MNKFNFVSGDSTFSVAWEGLKMFTNNGTVQVFEKDQLLGQFVSMDEIKAGKNFRTSKGELRVSYQKVFWFIWAVKVELDGQVLKGQQEIDLE